Protein AF-A0A2E8KZW0-F1 (afdb_monomer_lite)

Structure (mmCIF, N/CA/C/O backbone):
data_AF-A0A2E8KZW0-F1
#
_entry.id   AF-A0A2E8KZW0-F1
#
loop_
_atom_site.group_PDB
_atom_site.id
_atom_site.type_symbol
_atom_site.label_atom_id
_atom_site.label_alt_id
_atom_site.label_comp_id
_atom_site.label_asym_id
_atom_site.label_entity_id
_atom_site.label_seq_id
_atom_site.pdbx_PDB_ins_code
_atom_site.Cartn_x
_atom_site.Cartn_y
_atom_site.Cartn_z
_atom_site.occupancy
_atom_site.B_iso_or_equiv
_atom_site.auth_seq_id
_atom_site.auth_comp_id
_atom_site.auth_asym_id
_atom_site.auth_atom_id
_atom_site.pdbx_PDB_model_num
ATOM 1 N N . MET A 1 1 ? -34.546 13.852 4.494 1.00 44.41 1 MET A N 1
ATOM 2 C CA . MET A 1 1 ? -33.667 14.741 5.282 1.00 44.41 1 MET A CA 1
ATOM 3 C C . MET A 1 1 ? -32.469 13.905 5.690 1.00 44.41 1 MET A C 1
ATOM 5 O O . MET A 1 1 ? -32.678 12.885 6.331 1.00 44.41 1 MET A O 1
ATOM 9 N N . SER A 1 2 ? -31.266 14.239 5.216 1.00 48.97 2 SER A N 1
ATOM 10 C CA . SER A 1 2 ? -30.047 13.549 5.656 1.00 48.97 2 SER A CA 1
ATOM 11 C C . SER A 1 2 ? -29.840 13.869 7.133 1.00 48.97 2 SER A C 1
ATOM 13 O O . SER A 1 2 ? -29.847 15.041 7.507 1.00 48.97 2 SER A O 1
ATOM 15 N N . ASN A 1 3 ? -29.760 12.843 7.974 1.00 50.41 3 ASN A N 1
ATOM 16 C CA . ASN A 1 3 ? -29.547 13.001 9.403 1.00 50.41 3 ASN A CA 1
ATOM 17 C C . ASN A 1 3 ? -28.084 13.433 9.603 1.00 50.41 3 ASN A C 1
ATOM 19 O O . ASN A 1 3 ? -27.176 12.617 9.497 1.00 50.41 3 ASN A O 1
ATOM 23 N N . THR A 1 4 ? -27.845 14.724 9.831 1.00 62.06 4 THR A N 1
ATOM 24 C CA . THR A 1 4 ? -26.505 15.336 9.942 1.00 62.06 4 THR A CA 1
ATOM 25 C C . THR A 1 4 ? -25.785 15.031 11.262 1.00 62.06 4 THR A C 1
ATOM 27 O O . THR A 1 4 ? -24.722 15.584 11.510 1.00 62.06 4 THR A O 1
ATOM 30 N N . ASN A 1 5 ? -26.324 14.140 12.099 1.00 64.50 5 ASN A N 1
ATOM 31 C CA . ASN A 1 5 ? -25.714 13.692 13.357 1.00 64.50 5 ASN A CA 1
ATOM 32 C C . ASN A 1 5 ? -24.808 12.465 13.160 1.00 64.50 5 ASN A C 1
ATOM 34 O O . ASN A 1 5 ? -24.787 11.573 14.008 1.00 64.50 5 ASN A O 1
ATOM 38 N N . ALA A 1 6 ? -24.094 12.376 12.034 1.00 67.06 6 ALA A N 1
ATOM 39 C CA . ALA A 1 6 ? -23.041 11.375 11.923 1.00 67.06 6 ALA A CA 1
ATOM 40 C C . ALA A 1 6 ? -21.979 11.702 12.992 1.00 67.06 6 ALA A C 1
ATOM 42 O O . ALA A 1 6 ? -21.524 12.847 13.038 1.00 67.06 6 ALA A O 1
ATOM 43 N N . PRO A 1 7 ? -21.628 10.761 13.885 1.00 68.38 7 PRO A N 1
ATOM 44 C CA . PRO A 1 7 ? -20.616 11.012 14.899 1.00 68.38 7 PRO A CA 1
ATOM 45 C C . PRO A 1 7 ? -19.300 11.388 14.216 1.00 68.38 7 PRO A C 1
ATOM 47 O O . PRO A 1 7 ? -18.853 10.704 13.295 1.00 68.38 7 PRO A O 1
ATOM 50 N N . THR A 1 8 ? -18.689 12.490 14.650 1.00 78.81 8 THR A N 1
ATOM 51 C CA . THR A 1 8 ? -17.354 12.856 14.181 1.00 78.81 8 THR A CA 1
ATOM 52 C C . THR A 1 8 ? -16.344 11.911 14.818 1.00 78.81 8 THR A C 1
ATOM 54 O O . THR A 1 8 ? -16.236 11.851 16.041 1.00 78.81 8 THR A O 1
ATOM 57 N N . VAL A 1 9 ? -15.620 11.173 13.982 1.00 83.94 9 VAL A N 1
ATOM 58 C CA . VAL A 1 9 ? -14.562 10.246 14.392 1.00 83.94 9 VAL A CA 1
ATOM 59 C C . VAL A 1 9 ? -13.230 10.978 14.277 1.00 83.94 9 VAL A C 1
ATOM 61 O O . VAL A 1 9 ? -12.891 11.464 13.199 1.00 83.94 9 VAL A O 1
ATOM 64 N N . TYR A 1 10 ? -12.496 11.087 15.386 1.00 85.06 10 TYR A N 1
ATOM 65 C CA . TYR A 1 10 ? -11.216 11.804 15.436 1.00 85.06 10 TYR A CA 1
ATOM 66 C C . TYR A 1 10 ? -10.021 10.861 15.553 1.00 85.06 10 TYR A C 1
ATOM 68 O O . TYR A 1 10 ? -8.919 11.213 15.136 1.00 85.06 10 TYR A O 1
ATOM 76 N N . THR A 1 11 ? -10.236 9.669 16.108 1.00 90.12 11 THR A N 1
ATOM 77 C CA . THR A 1 11 ? -9.207 8.647 16.289 1.00 90.12 11 THR A CA 1
ATOM 78 C C . THR A 1 11 ? -9.689 7.287 15.794 1.00 90.12 11 THR A C 1
ATOM 80 O O . THR A 1 11 ? -10.890 7.040 15.682 1.00 90.12 11 THR A O 1
ATOM 83 N N . ALA A 1 12 ? -8.754 6.372 15.532 1.00 89.44 12 ALA A N 1
ATOM 84 C CA . ALA A 1 12 ? -9.083 4.993 15.176 1.00 89.44 12 ALA A CA 1
ATOM 85 C C . ALA A 1 12 ? -9.911 4.286 16.268 1.00 89.44 12 ALA A C 1
ATOM 87 O O . ALA A 1 12 ? -10.813 3.517 15.949 1.00 89.44 12 ALA A O 1
ATOM 88 N N . ALA A 1 13 ? -9.669 4.602 17.546 1.00 89.31 13 ALA A N 1
ATOM 89 C CA . ALA A 1 13 ? -10.420 4.052 18.676 1.00 89.31 13 ALA A CA 1
ATOM 90 C C . ALA A 1 13 ? -11.891 4.508 18.713 1.00 89.31 13 ALA A C 1
ATOM 92 O O . ALA A 1 13 ? -12.742 3.788 19.235 1.00 89.31 13 ALA A O 1
ATOM 93 N N . ASP A 1 14 ? -12.202 5.675 18.140 1.00 90.81 14 ASP A N 1
ATOM 94 C CA . ASP A 1 14 ? -13.576 6.182 18.051 1.00 90.81 14 ASP A CA 1
ATOM 95 C C . ASP A 1 14 ? -14.382 5.471 16.947 1.00 90.81 14 ASP A C 1
ATOM 97 O O . ASP A 1 14 ? -15.617 5.488 16.957 1.00 90.81 14 ASP A O 1
ATOM 101 N N . ALA A 1 15 ? -13.703 4.830 15.987 1.00 91.50 15 ALA A N 1
ATOM 102 C CA . ALA A 1 15 ? -14.355 4.049 14.948 1.00 91.50 15 ALA A CA 1
ATOM 103 C C . ALA A 1 15 ? -14.872 2.733 15.542 1.00 91.50 15 ALA A C 1
ATOM 105 O O . ALA A 1 15 ? -14.113 1.812 15.839 1.00 91.50 15 ALA A O 1
ATOM 106 N N . THR A 1 16 ? -16.192 2.620 15.683 1.00 91.06 16 THR A N 1
ATOM 107 C CA . THR A 1 16 ? -16.857 1.445 16.263 1.00 91.06 16 THR A CA 1
ATOM 108 C C . THR A 1 16 ? -18.049 0.994 15.413 1.00 91.06 16 THR A C 1
ATOM 110 O O . THR A 1 16 ? -18.516 1.728 14.536 1.00 91.06 16 THR A O 1
ATOM 113 N N . GLY A 1 17 ? -18.526 -0.233 15.650 1.00 91.94 17 GLY A N 1
ATOM 114 C CA . GLY A 1 17 ? -19.687 -0.820 14.968 1.00 91.94 17 GLY A CA 1
ATOM 115 C C . GLY A 1 17 ? -19.568 -0.827 13.440 1.00 91.94 17 GLY A C 1
ATOM 116 O O . GLY A 1 17 ? -18.472 -0.927 12.891 1.00 91.94 17 GLY A O 1
ATOM 117 N N . ASP A 1 18 ? -20.700 -0.648 12.757 1.00 92.19 18 ASP A N 1
ATOM 118 C CA . ASP A 1 18 ? -20.800 -0.703 11.291 1.00 92.19 18 ASP A CA 1
ATOM 119 C C . ASP A 1 18 ? -19.836 0.253 10.568 1.00 92.19 18 ASP A C 1
ATOM 121 O O . ASP A 1 18 ? -19.382 -0.025 9.455 1.00 92.19 18 ASP A O 1
ATOM 125 N N . TYR A 1 19 ? -19.507 1.392 11.186 1.00 91.12 19 TYR A N 1
ATOM 126 C CA . TYR A 1 19 ? -18.559 2.340 10.609 1.00 91.12 19 TYR A CA 1
ATOM 127 C C . TYR A 1 19 ? -17.134 1.782 10.608 1.00 91.12 19 TYR A C 1
ATOM 129 O O . TYR A 1 19 ? -16.443 1.881 9.591 1.00 91.12 19 TYR A O 1
ATOM 137 N N . ARG A 1 20 ? -16.712 1.142 11.707 1.00 94.44 20 ARG A N 1
ATOM 138 C CA . ARG A 1 20 ? -15.418 0.450 11.777 1.00 94.44 20 ARG A CA 1
ATOM 139 C C . ARG A 1 20 ? -15.336 -0.652 10.728 1.00 94.44 20 ARG A C 1
ATOM 141 O O . ARG A 1 20 ? -14.358 -0.705 9.988 1.00 94.44 20 ARG A O 1
ATOM 148 N N . ASP A 1 21 ? -16.375 -1.473 10.623 1.00 95.38 21 ASP A N 1
ATOM 149 C CA . ASP A 1 21 ? -16.418 -2.584 9.669 1.00 95.38 21 ASP A CA 1
ATOM 150 C C . ASP A 1 21 ? -16.337 -2.086 8.220 1.00 95.38 21 ASP A C 1
ATOM 152 O O . ASP A 1 21 ? -15.650 -2.662 7.369 1.00 95.38 21 ASP A O 1
ATOM 156 N N . MET A 1 22 ? -17.004 -0.967 7.928 1.00 95.12 22 MET A N 1
ATOM 157 C CA . MET A 1 22 ? -16.900 -0.306 6.634 1.00 95.12 22 MET A CA 1
ATOM 158 C C . MET A 1 22 ? -15.482 0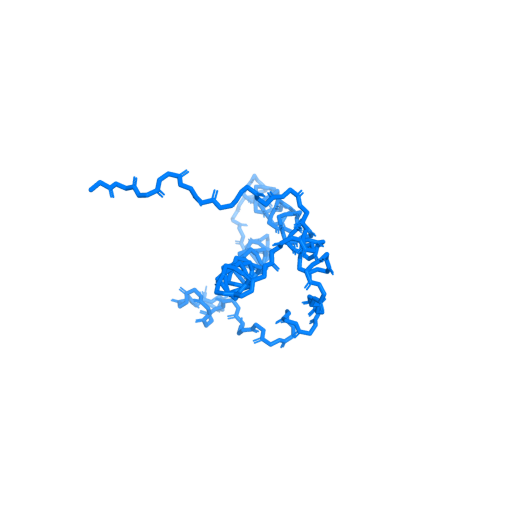.215 6.372 1.00 95.12 22 MET A C 1
ATOM 160 O O . MET A 1 22 ? -14.970 -0.019 5.275 1.00 95.12 22 MET A O 1
ATOM 164 N N . LEU A 1 23 ? -14.860 0.903 7.337 1.00 94.62 23 LEU A N 1
ATOM 165 C CA . LEU A 1 23 ? -13.495 1.417 7.201 1.00 94.62 23 LEU A CA 1
ATOM 166 C C . LEU A 1 23 ? -12.502 0.291 6.940 1.00 94.62 23 LEU A C 1
ATOM 168 O O . LEU A 1 23 ? -11.750 0.382 5.974 1.00 94.62 23 LEU A O 1
ATOM 172 N N . LEU A 1 24 ? -12.555 -0.787 7.725 1.00 96.94 24 LEU A N 1
ATOM 173 C CA . LEU A 1 24 ? -11.716 -1.966 7.521 1.00 96.94 24 LEU A CA 1
ATOM 174 C C . LEU A 1 24 ? -11.854 -2.507 6.105 1.00 96.94 24 LEU A C 1
ATOM 176 O O . LEU A 1 24 ? -10.874 -2.633 5.379 1.00 96.94 24 LEU A O 1
ATOM 180 N N . ARG A 1 25 ? -13.091 -2.754 5.664 1.00 96.75 25 ARG A N 1
ATOM 181 C CA . ARG A 1 25 ? -13.343 -3.285 4.324 1.00 96.75 25 ARG A CA 1
ATOM 182 C C . ARG A 1 25 ? -12.807 -2.368 3.223 1.00 96.75 25 ARG A C 1
ATOM 184 O O . ARG A 1 25 ? -12.299 -2.871 2.222 1.00 96.75 25 ARG A O 1
ATOM 191 N N . LEU A 1 26 ? -12.958 -1.052 3.368 1.00 96.94 26 LEU A N 1
ATOM 192 C CA . LEU A 1 26 ? -12.458 -0.082 2.393 1.00 96.94 26 LEU A CA 1
ATOM 193 C C . LEU A 1 26 ? -10.930 -0.023 2.397 1.00 96.94 26 LEU A C 1
ATOM 195 O O . LEU A 1 26 ? -10.326 -0.145 1.336 1.00 96.94 26 LEU A O 1
ATOM 199 N N . MET A 1 27 ? -10.309 0.099 3.569 1.00 97.38 27 MET A N 1
ATOM 200 C CA . MET A 1 27 ? -8.857 0.197 3.709 1.00 97.38 27 MET A CA 1
ATOM 201 C C . MET A 1 27 ? -8.151 -1.081 3.262 1.00 97.38 27 MET A C 1
ATOM 203 O O . MET A 1 27 ? -7.166 -0.990 2.541 1.00 97.38 27 MET A O 1
ATOM 207 N N . THR A 1 28 ? -8.671 -2.267 3.591 1.00 98.00 28 THR A N 1
ATOM 208 C CA . THR A 1 28 ? -8.115 -3.535 3.093 1.00 98.00 28 THR A CA 1
ATOM 209 C C . THR A 1 28 ? -8.199 -3.617 1.569 1.00 98.00 28 THR A C 1
ATOM 211 O O . THR A 1 28 ? -7.236 -4.015 0.919 1.00 98.00 28 THR A O 1
ATOM 214 N N . ARG A 1 29 ? -9.327 -3.210 0.968 1.00 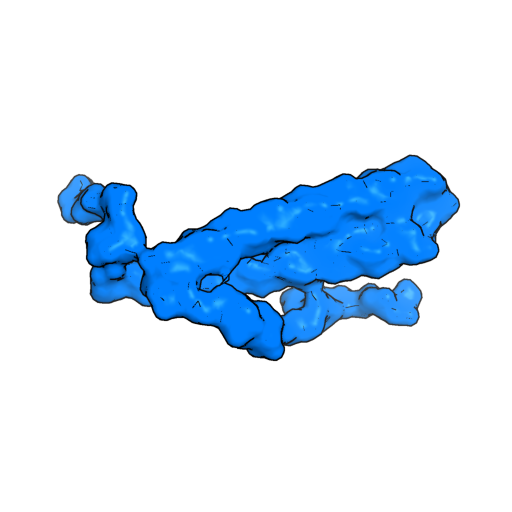97.38 29 ARG A N 1
ATOM 215 C CA . ARG A 1 29 ? -9.460 -3.180 -0.498 1.00 97.38 29 ARG A CA 1
ATOM 216 C C . ARG A 1 29 ? -8.506 -2.181 -1.138 1.00 97.38 29 ARG A C 1
ATOM 218 O O . ARG A 1 29 ? -7.934 -2.503 -2.175 1.00 97.38 29 ARG A O 1
ATOM 225 N N . GLN A 1 30 ? -8.329 -1.012 -0.526 1.00 98.00 30 GLN A N 1
ATOM 226 C CA . GLN A 1 30 ? -7.381 -0.021 -1.014 1.00 98.00 30 GLN A CA 1
ATOM 227 C C . GLN A 1 30 ? -5.951 -0.548 -0.895 1.00 98.00 30 GLN A C 1
ATOM 229 O O . GLN A 1 30 ? -5.219 -0.491 -1.870 1.00 98.00 30 GLN A O 1
ATOM 234 N N . LEU A 1 31 ? -5.581 -1.167 0.232 1.00 98.50 31 LEU A N 1
ATOM 235 C CA . LEU A 1 31 ? -4.258 -1.767 0.417 1.00 98.50 31 LEU A CA 1
ATOM 236 C C . LEU A 1 31 ? -3.980 -2.815 -0.663 1.00 98.50 31 LEU A C 1
ATOM 238 O O . LEU A 1 31 ? -2.884 -2.868 -1.215 1.00 98.50 31 LEU A O 1
ATOM 242 N N . TYR A 1 32 ? -4.984 -3.626 -1.003 1.00 98.31 32 TYR A N 1
ATOM 243 C CA . TYR A 1 32 ? -4.860 -4.608 -2.076 1.00 98.31 32 TYR A CA 1
ATOM 244 C C . TYR A 1 32 ? -4.674 -3.944 -3.439 1.00 98.31 32 TYR A C 1
ATOM 246 O O . TYR A 1 32 ? -3.849 -4.412 -4.218 1.00 98.31 32 TYR A O 1
ATOM 254 N N . AL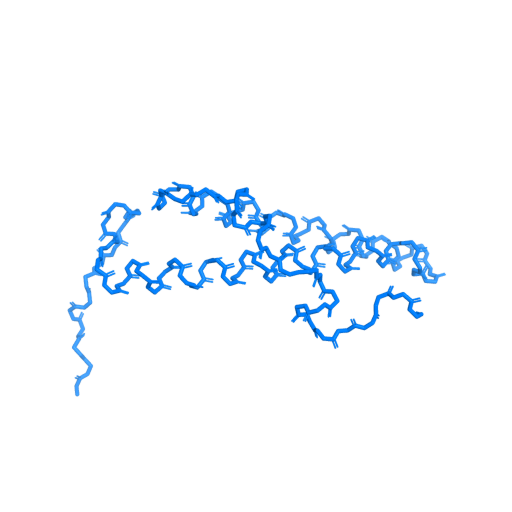A A 1 33 ? -5.405 -2.866 -3.717 1.00 98.06 33 ALA A N 1
ATOM 255 C CA . ALA A 1 33 ? -5.256 -2.116 -4.955 1.00 98.06 33 ALA A CA 1
ATOM 256 C C . ALA A 1 33 ? -3.856 -1.498 -5.073 1.00 98.06 33 ALA A C 1
ATOM 258 O O . ALA A 1 33 ? -3.175 -1.789 -6.052 1.00 98.06 33 ALA A O 1
ATOM 259 N N . GLU A 1 34 ? -3.385 -0.751 -4.069 1.00 98.31 34 GLU A N 1
ATOM 260 C CA . GLU A 1 34 ? -2.083 -0.068 -4.146 1.00 98.31 34 GLU A CA 1
ATOM 261 C C . GLU A 1 34 ? -0.926 -1.062 -4.245 1.00 98.31 34 GLU A C 1
ATOM 263 O O . GLU A 1 34 ? -0.057 -0.934 -5.107 1.00 98.31 34 GLU A O 1
ATOM 268 N N . THR A 1 35 ? -0.938 -2.125 -3.435 1.00 98.06 35 THR A N 1
ATOM 269 C CA . THR A 1 35 ? 0.128 -3.139 -3.488 1.00 98.06 35 THR A CA 1
ATOM 270 C C . THR A 1 35 ? 0.105 -3.945 -4.790 1.00 98.06 35 THR A C 1
ATOM 272 O O . THR A 1 35 ? 1.164 -4.329 -5.290 1.00 98.06 35 THR A O 1
ATOM 275 N N . ALA A 1 36 ? -1.071 -4.179 -5.388 1.00 97.75 36 ALA A N 1
ATOM 276 C CA . ALA A 1 36 ? -1.171 -4.784 -6.714 1.00 97.75 36 ALA A CA 1
ATOM 277 C C . ALA A 1 36 ? -0.668 -3.838 -7.815 1.00 97.75 36 ALA A C 1
ATOM 279 O O . ALA A 1 36 ? 0.027 -4.278 -8.727 1.00 97.75 36 ALA A O 1
ATOM 280 N N . THR A 1 37 ? -0.989 -2.546 -7.741 1.00 97.44 37 THR A N 1
ATOM 281 C CA . THR A 1 37 ? -0.527 -1.535 -8.704 1.00 97.44 37 THR A CA 1
ATOM 282 C C . THR A 1 37 ? 0.991 -1.347 -8.629 1.00 97.44 37 THR A C 1
ATOM 284 O O . THR A 1 37 ? 1.658 -1.343 -9.667 1.00 97.44 37 THR A O 1
ATOM 287 N N . ALA A 1 38 ? 1.564 -1.313 -7.420 1.00 97.69 38 ALA A N 1
ATOM 288 C CA . ALA A 1 38 ? 3.011 -1.291 -7.208 1.00 97.69 38 ALA A CA 1
ATOM 289 C C . ALA A 1 38 ? 3.708 -2.499 -7.863 1.00 97.69 38 ALA A C 1
ATOM 291 O O . ALA A 1 38 ? 4.747 -2.344 -8.507 1.00 97.69 38 ALA A O 1
ATOM 292 N N . GLU A 1 39 ? 3.120 -3.700 -7.761 1.00 96.56 39 GLU A N 1
ATOM 293 C CA . GLU A 1 39 ? 3.625 -4.910 -8.427 1.00 96.56 39 GLU A CA 1
ATOM 294 C C . GLU A 1 39 ? 3.637 -4.751 -9.959 1.00 96.56 39 GLU A C 1
ATOM 296 O O . GLU A 1 39 ? 4.644 -5.055 -10.606 1.00 96.56 39 GLU A O 1
ATOM 301 N N . VAL A 1 40 ? 2.544 -4.247 -10.544 1.00 96.75 40 VAL A N 1
ATOM 302 C CA . VAL A 1 40 ? 2.423 -4.040 -11.998 1.00 96.75 40 VAL A CA 1
ATOM 303 C C . VAL A 1 40 ? 3.476 -3.054 -12.503 1.00 96.75 40 VAL A C 1
ATOM 305 O O . VAL A 1 40 ? 4.193 -3.350 -13.467 1.00 96.75 40 VAL A O 1
ATOM 308 N N . PHE A 1 41 ? 3.619 -1.898 -11.852 1.00 97.12 41 PHE A N 1
ATOM 309 C CA . PHE A 1 41 ? 4.618 -0.914 -12.264 1.00 97.12 41 PHE A CA 1
ATOM 310 C C . PHE A 1 41 ? 6.045 -1.402 -12.016 1.00 97.12 41 PHE A C 1
ATOM 312 O O . PHE A 1 41 ? 6.902 -1.213 -12.879 1.00 97.12 41 PHE A O 1
ATOM 319 N N . GLY A 1 42 ? 6.290 -2.131 -10.923 1.00 96.69 42 GLY A N 1
ATOM 320 C CA . GLY A 1 42 ? 7.581 -2.762 -10.653 1.00 96.69 42 GLY A CA 1
ATOM 321 C C . GLY A 1 42 ? 8.015 -3.713 -11.774 1.00 96.69 42 GLY A C 1
ATOM 322 O O . GLY A 1 42 ? 9.145 -3.626 -12.260 1.00 96.69 42 GLY A O 1
ATOM 323 N N . ARG A 1 43 ? 7.105 -4.566 -12.264 1.00 95.00 43 ARG A N 1
ATOM 324 C CA . ARG A 1 43 ? 7.360 -5.425 -13.438 1.00 95.00 43 ARG A CA 1
ATOM 325 C C . ARG A 1 43 ? 7.571 -4.613 -14.718 1.00 95.00 43 ARG A C 1
ATOM 327 O O . ARG A 1 43 ? 8.460 -4.930 -15.510 1.00 95.00 43 ARG A O 1
ATOM 334 N N . SER A 1 44 ? 6.810 -3.533 -14.896 1.00 95.62 44 SER A N 1
A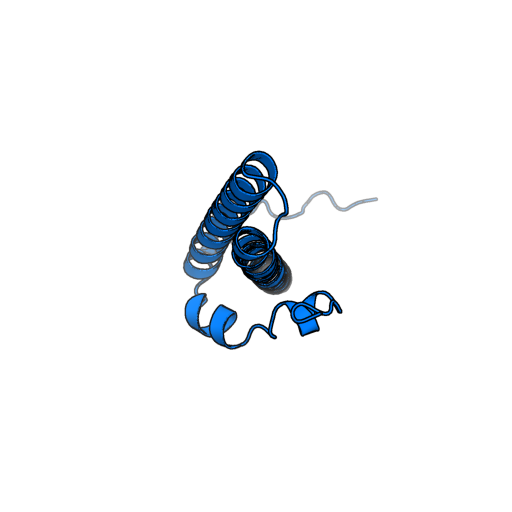TOM 335 C CA . SER A 1 44 ? 6.886 -2.668 -16.083 1.00 95.62 44 SER A CA 1
ATOM 336 C C . SER A 1 44 ? 8.273 -2.042 -16.284 1.00 95.62 44 SER A C 1
ATOM 338 O O . SER A 1 44 ? 8.691 -1.837 -17.425 1.00 95.62 44 SER A O 1
ATOM 340 N N . ILE A 1 45 ? 9.047 -1.822 -15.212 1.00 97.38 45 ILE A N 1
ATOM 341 C CA . ILE A 1 45 ? 10.440 -1.339 -15.295 1.00 97.38 45 ILE A CA 1
ATOM 342 C C . ILE A 1 45 ? 11.307 -2.277 -16.153 1.00 97.38 45 ILE A C 1
ATOM 344 O O . ILE A 1 45 ? 12.143 -1.818 -16.938 1.00 97.38 45 ILE A O 1
ATOM 348 N N . GLY A 1 46 ? 11.108 -3.594 -16.047 1.00 96.19 46 GLY A N 1
ATOM 349 C CA . GLY A 1 46 ? 11.873 -4.588 -16.804 1.00 96.19 46 GLY A CA 1
ATOM 350 C C . GLY A 1 46 ? 11.612 -4.513 -18.310 1.00 96.19 46 GLY A C 1
ATOM 351 O O . GLY A 1 46 ? 12.552 -4.565 -19.105 1.00 96.19 46 GLY A O 1
ATOM 352 N N . VAL A 1 47 ? 10.357 -4.280 -18.696 1.00 95.06 47 VAL A N 1
ATOM 353 C CA . VAL A 1 47 ? 9.879 -4.421 -20.083 1.00 95.06 47 VAL A CA 1
ATOM 354 C C . VAL A 1 47 ? 9.679 -3.101 -20.833 1.00 95.06 47 VAL A C 1
ATOM 356 O O . VAL A 1 47 ? 9.606 -3.115 -22.058 1.00 95.06 47 VAL A O 1
ATOM 359 N N . ALA A 1 48 ? 9.640 -1.952 -20.148 1.00 96.94 48 ALA A N 1
ATOM 360 C CA . ALA A 1 48 ? 9.395 -0.665 -20.804 1.00 96.94 48 ALA A CA 1
ATOM 361 C C . ALA A 1 48 ? 10.451 -0.346 -21.893 1.00 96.94 48 ALA A C 1
ATOM 363 O O . ALA A 1 48 ? 11.646 -0.586 -21.656 1.00 96.94 48 ALA A O 1
ATOM 364 N N . PRO A 1 49 ? 10.043 0.197 -23.063 1.00 97.06 49 PRO A N 1
ATOM 365 C CA . PRO A 1 49 ? 10.891 0.245 -24.256 1.00 97.06 49 PRO A CA 1
ATOM 366 C C . PRO A 1 49 ? 11.934 1.366 -24.235 1.00 97.06 49 PRO A C 1
ATOM 368 O O . PRO A 1 49 ? 12.952 1.267 -24.921 1.00 97.06 49 PRO A O 1
ATOM 371 N N . THR A 1 50 ? 11.729 2.418 -23.439 1.00 98.31 50 THR A N 1
ATOM 372 C CA . THR A 1 50 ? 12.697 3.511 -23.285 1.00 98.31 50 THR A CA 1
ATOM 373 C C . THR A 1 50 ? 13.113 3.728 -21.836 1.00 98.31 50 THR A C 1
ATOM 375 O O . THR A 1 50 ? 12.369 3.444 -20.900 1.00 98.31 50 THR A O 1
ATOM 378 N N . TRP A 1 51 ? 14.298 4.314 -21.633 1.00 98.12 51 TRP A N 1
ATOM 379 C CA . TRP A 1 51 ? 14.751 4.720 -20.298 1.00 98.12 51 TRP A CA 1
ATOM 380 C C . TRP A 1 51 ? 13.762 5.666 -19.604 1.00 98.12 51 TRP A C 1
ATOM 382 O O . TRP A 1 51 ? 13.522 5.533 -18.408 1.00 98.12 51 TRP A O 1
ATOM 392 N N . ARG A 1 52 ? 13.148 6.588 -20.357 1.00 98.44 52 ARG A N 1
ATOM 393 C CA . ARG A 1 52 ? 12.148 7.519 -19.819 1.00 98.44 52 ARG A CA 1
ATOM 394 C C . ARG A 1 52 ? 10.958 6.773 -19.222 1.00 98.44 52 ARG A C 1
ATOM 396 O O . ARG A 1 52 ? 10.520 7.108 -18.132 1.00 98.44 52 ARG A O 1
ATOM 403 N N . GLU A 1 53 ? 10.449 5.764 -19.918 1.00 98.38 53 GLU A N 1
ATOM 404 C CA . GLU A 1 53 ? 9.317 4.969 -19.430 1.00 98.38 53 GLU A CA 1
ATOM 405 C C . GLU A 1 53 ? 9.718 4.044 -18.282 1.00 98.38 53 GLU A C 1
ATOM 407 O O . GLU A 1 53 ? 8.944 3.891 -17.346 1.00 98.38 53 GLU A O 1
ATOM 412 N N . LYS A 1 54 ? 10.940 3.490 -18.296 1.00 98.56 54 LYS A N 1
ATOM 413 C CA . LYS A 1 54 ? 11.482 2.748 -17.145 1.00 98.56 54 LYS A CA 1
ATOM 414 C C . LYS A 1 54 ? 11.541 3.623 -15.893 1.00 98.56 54 LYS A C 1
ATOM 416 O O . LYS A 1 54 ? 11.172 3.169 -14.816 1.00 98.56 54 LYS A O 1
ATOM 421 N N . HIS A 1 55 ? 11.987 4.869 -16.043 1.00 98.50 55 HIS A N 1
ATOM 422 C CA . HIS A 1 55 ? 12.040 5.832 -14.950 1.00 98.50 55 HIS A CA 1
ATOM 423 C C . HIS A 1 55 ? 10.640 6.167 -14.421 1.00 98.50 55 HIS A C 1
ATOM 425 O O . HIS A 1 55 ? 10.420 6.037 -13.224 1.00 98.50 55 HIS A O 1
ATOM 431 N N . LEU A 1 56 ? 9.684 6.477 -15.305 1.00 98.38 56 LEU A N 1
ATOM 432 C CA . LEU A 1 56 ? 8.292 6.739 -14.917 1.00 98.38 56 LEU A CA 1
ATOM 433 C C . LEU A 1 56 ? 7.649 5.537 -14.207 1.00 98.38 56 LEU A C 1
ATOM 435 O O . LEU A 1 56 ? 6.989 5.702 -13.189 1.00 98.38 56 LEU A O 1
ATOM 439 N N . ALA A 1 57 ? 7.864 4.316 -14.707 1.00 98.25 57 ALA A N 1
ATOM 440 C CA . ALA A 1 57 ? 7.367 3.107 -14.053 1.00 98.25 57 ALA A CA 1
ATOM 441 C C . ALA A 1 57 ? 7.960 2.930 -12.644 1.00 98.25 57 ALA A C 1
ATOM 443 O O . ALA A 1 57 ? 7.256 2.512 -11.730 1.00 98.25 57 ALA A O 1
ATOM 444 N N . ALA A 1 58 ? 9.235 3.279 -12.448 1.00 98.50 58 ALA A N 1
ATOM 445 C CA . ALA A 1 58 ? 9.861 3.249 -11.129 1.00 98.50 58 ALA A CA 1
ATOM 446 C C . ALA A 1 58 ? 9.286 4.311 -10.179 1.00 98.50 58 ALA A C 1
ATOM 448 O O . ALA A 1 58 ? 9.107 4.023 -8.997 1.00 98.50 58 ALA A O 1
ATOM 449 N N . GLU A 1 59 ? 8.971 5.508 -10.682 1.00 98.62 59 GLU A N 1
ATOM 450 C CA . GLU A 1 59 ? 8.313 6.560 -9.897 1.00 98.62 59 GLU A CA 1
ATOM 451 C C . GLU A 1 59 ? 6.915 6.128 -9.444 1.00 98.62 59 GLU A C 1
ATOM 453 O O . GLU A 1 59 ? 6.623 6.200 -8.253 1.00 98.62 59 GLU A O 1
ATOM 458 N N . PHE A 1 60 ? 6.094 5.580 -10.348 1.00 98.12 60 PHE A N 1
ATOM 459 C CA . PHE A 1 60 ? 4.769 5.072 -9.981 1.00 98.12 60 PHE A CA 1
ATOM 460 C C . PHE A 1 60 ? 4.847 3.907 -8.992 1.00 98.12 60 PHE A C 1
ATOM 462 O O . PHE A 1 60 ? 4.117 3.886 -8.008 1.00 98.12 60 PHE A O 1
ATOM 469 N N . ALA A 1 61 ? 5.766 2.956 -9.190 1.00 98.38 61 ALA A N 1
ATOM 470 C CA . ALA A 1 61 ? 5.943 1.861 -8.237 1.00 98.38 61 ALA A CA 1
ATOM 471 C C . ALA A 1 61 ? 6.309 2.370 -6.828 1.00 98.38 61 ALA A C 1
ATOM 473 O O . ALA A 1 61 ? 5.843 1.813 -5.833 1.00 98.38 61 ALA A O 1
ATOM 474 N N . LEU A 1 62 ? 7.126 3.426 -6.736 1.00 98.44 62 LEU A N 1
ATOM 475 C CA . LEU A 1 62 ? 7.473 4.064 -5.466 1.00 98.44 62 LEU A CA 1
ATOM 476 C C . LEU A 1 62 ? 6.271 4.775 -4.833 1.00 98.44 62 LEU A C 1
ATOM 478 O O . LEU A 1 62 ? 6.048 4.617 -3.634 1.00 98.44 62 LEU A O 1
ATOM 482 N N . GLU A 1 63 ? 5.515 5.543 -5.614 1.00 98.50 63 GLU A N 1
ATOM 483 C CA . GLU A 1 63 ? 4.322 6.256 -5.146 1.00 98.50 63 GLU A CA 1
ATOM 484 C C . GLU A 1 63 ? 3.294 5.279 -4.551 1.00 98.50 63 G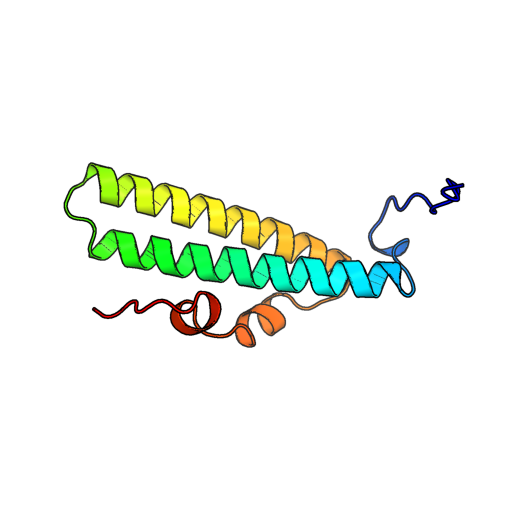LU A C 1
ATOM 486 O O . GLU A 1 63 ? 2.863 5.443 -3.409 1.00 98.50 63 GLU A O 1
ATOM 491 N N . GLU A 1 64 ? 3.011 4.171 -5.239 1.00 98.38 64 GLU A N 1
ATOM 492 C CA . GLU A 1 64 ? 2.050 3.182 -4.738 1.00 98.38 64 GLU A CA 1
ATOM 493 C C . GLU A 1 64 ? 2.566 2.391 -3.530 1.00 98.38 64 GLU A C 1
ATOM 495 O O . GLU A 1 64 ? 1.792 2.007 -2.645 1.00 98.38 64 GLU A O 1
ATOM 500 N N . ALA A 1 65 ? 3.882 2.188 -3.417 1.00 98.12 65 ALA A N 1
ATOM 501 C CA . ALA A 1 65 ? 4.476 1.641 -2.198 1.00 98.12 65 ALA A CA 1
ATOM 502 C C . ALA A 1 65 ? 4.311 2.602 -1.003 1.00 98.12 65 ALA A C 1
ATOM 504 O O . ALA A 1 65 ? 4.056 2.160 0.120 1.00 98.12 65 ALA A O 1
ATOM 505 N N . GLN A 1 66 ? 4.399 3.916 -1.231 1.00 98.56 66 GLN A N 1
ATOM 506 C CA . GLN A 1 66 ? 4.153 4.926 -0.197 1.00 98.56 66 GLN A CA 1
ATOM 507 C C . GLN A 1 66 ? 2.676 4.964 0.212 1.00 98.56 66 GLN A C 1
ATOM 509 O O . GLN A 1 66 ? 2.384 4.979 1.411 1.00 98.56 66 GLN A O 1
ATOM 514 N N . HIS A 1 67 ? 1.745 4.906 -0.746 1.00 98.50 67 HIS A N 1
ATOM 515 C CA . HIS A 1 67 ? 0.311 4.783 -0.461 1.00 98.50 67 HIS A CA 1
ATOM 516 C C . HIS A 1 67 ? 0.001 3.520 0.352 1.00 98.50 67 HIS A C 1
ATOM 518 O O . HIS A 1 67 ? -0.706 3.580 1.362 1.00 98.50 67 HIS A O 1
ATOM 524 N N . SER A 1 68 ? 0.611 2.393 -0.021 1.00 98.31 68 SER A N 1
ATOM 525 C CA . SER A 1 68 ? 0.500 1.130 0.714 1.00 98.31 68 SER A CA 1
ATOM 526 C C . SER A 1 68 ? 0.974 1.274 2.162 1.00 98.31 68 SER A C 1
ATOM 528 O O . SER A 1 68 ? 0.273 0.851 3.078 1.00 98.31 68 SER A O 1
ATOM 530 N N . GLN A 1 69 ? 2.112 1.937 2.403 1.00 98.50 69 GLN A N 1
ATOM 531 C CA . GLN A 1 69 ? 2.619 2.158 3.760 1.00 98.50 69 GLN A CA 1
ATOM 532 C C . GLN A 1 69 ? 1.674 3.020 4.611 1.00 98.50 69 GLN A C 1
ATOM 534 O O . GLN A 1 69 ? 1.491 2.742 5.799 1.00 98.50 69 GLN A O 1
ATOM 539 N N . ILE A 1 70 ? 1.056 4.050 4.024 1.00 98.19 70 ILE A N 1
ATOM 540 C CA . ILE A 1 70 ? 0.051 4.871 4.718 1.00 98.19 70 ILE A CA 1
ATOM 541 C C . ILE A 1 70 ? -1.126 3.993 5.158 1.00 98.19 70 ILE A C 1
ATOM 543 O O . ILE A 1 70 ? -1.565 4.077 6.304 1.00 98.19 70 ILE A O 1
ATOM 547 N N . LEU A 1 71 ? -1.600 3.109 4.279 1.00 98.19 71 LEU A N 1
ATOM 548 C CA . LEU A 1 71 ? -2.691 2.182 4.582 1.00 98.19 71 LEU A CA 1
ATOM 549 C C . LEU A 1 71 ? -2.299 1.153 5.646 1.00 98.19 71 LEU A C 1
ATOM 551 O O . LEU A 1 71 ? -3.106 0.886 6.534 1.00 98.19 71 LEU A O 1
ATOM 555 N N . CYS A 1 72 ? -1.069 0.631 5.618 1.00 98.44 72 CYS A N 1
ATOM 556 C CA . CYS A 1 72 ? -0.557 -0.242 6.677 1.00 98.44 72 CYS A CA 1
ATOM 557 C C . CYS A 1 72 ? -0.604 0.448 8.044 1.00 98.44 72 CYS A C 1
ATOM 559 O O . CYS A 1 72 ? -1.064 -0.153 9.015 1.00 98.44 72 CYS A O 1
ATOM 561 N N . ASN A 1 73 ? -0.191 1.716 8.122 1.00 97.94 73 ASN A N 1
ATOM 562 C CA . ASN A 1 73 ? -0.227 2.472 9.374 1.00 97.94 73 ASN A CA 1
ATOM 563 C C . ASN A 1 73 ? -1.672 2.651 9.870 1.00 97.94 73 ASN A C 1
ATOM 565 O O . ASN A 1 73 ? -1.960 2.356 11.024 1.00 97.94 73 ASN A O 1
ATOM 569 N N . LEU A 1 74 ? -2.597 3.041 8.985 1.00 96.06 74 LEU A N 1
ATOM 570 C CA . LEU A 1 74 ? -4.014 3.217 9.333 1.00 96.06 74 LE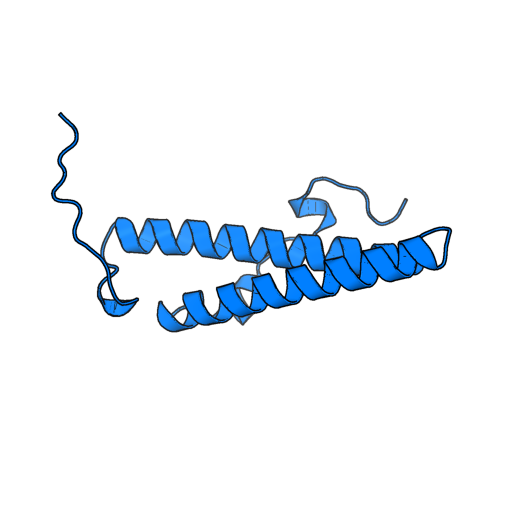U A CA 1
ATOM 571 C C . LEU A 1 74 ? -4.680 1.911 9.792 1.00 96.06 74 LEU A C 1
ATOM 573 O O . LEU A 1 74 ? -5.460 1.907 10.742 1.00 96.06 74 LEU A O 1
ATOM 577 N N . LEU A 1 75 ? -4.377 0.794 9.128 1.00 97.62 75 LEU A N 1
ATOM 578 C CA . LEU A 1 75 ? -4.877 -0.528 9.508 1.00 97.62 75 LEU A CA 1
ATOM 579 C C . LEU A 1 75 ? -4.290 -0.990 10.846 1.00 97.62 75 LEU A C 1
ATOM 581 O O . LEU A 1 75 ? -5.022 -1.537 11.668 1.00 97.62 75 LEU A O 1
ATOM 585 N N . THR A 1 76 ? -3.011 -0.703 11.095 1.00 98.19 76 THR A N 1
ATOM 586 C CA . THR A 1 76 ? -2.365 -0.959 12.392 1.00 98.19 76 THR A CA 1
ATOM 587 C C . THR A 1 76 ? -3.030 -0.150 13.505 1.00 98.19 76 THR A C 1
ATOM 589 O O . THR A 1 76 ? -3.347 -0.706 14.555 1.00 98.19 76 THR A O 1
ATOM 592 N N . ASP A 1 77 ? -3.322 1.135 13.270 1.00 96.50 77 ASP A N 1
ATOM 593 C CA . ASP A 1 77 ? -4.032 1.991 14.232 1.00 96.50 77 ASP A CA 1
ATOM 594 C C . ASP A 1 77 ? -5.449 1.469 14.538 1.00 96.50 77 ASP A C 1
ATOM 596 O O . ASP A 1 77 ? -5.958 1.635 15.647 1.00 96.50 77 ASP A O 1
ATOM 600 N N . LEU A 1 78 ? -6.083 0.801 13.568 1.00 95.50 78 LEU A N 1
ATOM 601 C CA . LEU A 1 78 ? -7.370 0.115 13.717 1.00 95.50 78 LEU A CA 1
ATOM 602 C C . LEU A 1 78 ? -7.258 -1.284 14.355 1.00 95.50 78 LEU A C 1
ATOM 604 O O . LEU A 1 78 ? -8.287 -1.935 14.550 1.00 95.50 78 LEU A O 1
ATOM 608 N N . GLY A 1 79 ? -6.050 -1.737 14.700 1.00 96.31 79 GLY A N 1
ATOM 609 C CA . GLY A 1 79 ? -5.784 -3.012 15.368 1.00 96.31 79 GLY A CA 1
ATOM 610 C C . GLY A 1 79 ? -5.672 -4.227 14.443 1.00 96.31 79 GLY A C 1
ATOM 611 O O . GLY A 1 79 ? -5.746 -5.354 14.930 1.00 96.31 79 GLY A O 1
ATOM 612 N N . GLU A 1 80 ? -5.516 -4.021 13.135 1.00 98.00 80 GLU A N 1
ATOM 613 C CA . GLU A 1 80 ? -5.295 -5.100 12.167 1.00 98.00 80 GLU A CA 1
ATOM 614 C C . GLU A 1 80 ? -3.805 -5.411 11.977 1.00 98.00 80 GLU A C 1
ATOM 616 O O . GLU A 1 80 ? -2.937 -4.620 12.342 1.00 98.00 80 GLU A O 1
ATOM 621 N N . ASP A 1 81 ? -3.519 -6.555 11.350 1.00 98.12 81 ASP A N 1
ATOM 622 C CA . ASP A 1 81 ? -2.183 -6.951 10.892 1.00 98.12 81 ASP A CA 1
ATOM 623 C C . ASP A 1 81 ? -2.079 -6.777 9.361 1.00 98.12 81 ASP A C 1
ATOM 625 O O . ASP A 1 81 ? -2.571 -7.632 8.610 1.00 98.12 81 ASP A O 1
ATOM 629 N N . PRO A 1 82 ? -1.464 -5.684 8.866 1.00 98.06 82 PRO A N 1
ATOM 630 C CA . PRO A 1 82 ? -1.366 -5.420 7.434 1.00 98.06 82 PRO A CA 1
ATOM 631 C C . PRO A 1 82 ? -0.542 -6.460 6.676 1.00 98.06 82 PRO A C 1
ATOM 633 O O . PRO A 1 82 ? -0.866 -6.755 5.529 1.00 98.06 82 PRO A O 1
ATOM 636 N N . GLU A 1 83 ? 0.486 -7.042 7.295 1.00 97.69 83 GLU A N 1
ATOM 637 C CA . GLU A 1 83 ? 1.337 -8.042 6.640 1.00 97.69 83 GLU A CA 1
ATOM 638 C C . GLU A 1 83 ? 0.542 -9.320 6.368 1.00 97.69 83 GLU A C 1
ATOM 640 O O . GLU A 1 83 ? 0.586 -9.874 5.266 1.00 97.69 83 GLU A O 1
ATOM 645 N N . ASN A 1 84 ? -0.278 -9.745 7.333 1.00 97.94 84 ASN A N 1
ATOM 646 C CA . ASN A 1 84 ? -1.202 -10.853 7.119 1.00 97.94 84 ASN A CA 1
ATOM 647 C C . ASN A 1 84 ? -2.257 -10.521 6.048 1.00 97.94 84 ASN A C 1
ATOM 649 O O . ASN A 1 84 ? -2.595 -11.382 5.235 1.00 97.94 84 ASN A O 1
ATOM 653 N N . LEU A 1 85 ? -2.765 -9.285 5.985 1.00 97.50 85 LEU A N 1
ATOM 654 C CA . LEU A 1 85 ? -3.668 -8.873 4.902 1.00 97.50 85 LEU A CA 1
ATOM 655 C C . LEU A 1 85 ? -2.971 -8.964 3.534 1.00 97.50 85 LEU A C 1
ATOM 657 O O . LEU A 1 85 ? -3.508 -9.583 2.618 1.00 97.50 85 LEU A O 1
ATOM 661 N N . ILE A 1 86 ? -1.759 -8.423 3.393 1.00 96.81 86 ILE A N 1
ATOM 662 C CA . ILE A 1 86 ? -0.982 -8.467 2.143 1.00 96.81 86 ILE A CA 1
ATOM 663 C C . ILE A 1 86 ? -0.710 -9.911 1.715 1.00 96.81 86 ILE A C 1
ATOM 665 O O . ILE A 1 86 ? -0.874 -10.233 0.539 1.00 96.81 86 ILE A O 1
ATOM 669 N N . ALA A 1 87 ? -0.367 -10.798 2.652 1.00 96.25 87 ALA A N 1
ATOM 670 C CA . ALA A 1 87 ? -0.146 -12.216 2.367 1.00 96.25 87 ALA A CA 1
ATOM 671 C C . ALA A 1 87 ? -1.394 -12.925 1.802 1.00 96.25 87 ALA A C 1
ATOM 673 O O . ALA A 1 87 ? -1.270 -13.907 1.070 1.00 96.25 87 ALA A O 1
ATOM 674 N N . ASN A 1 88 ? -2.591 -12.417 2.110 1.00 95.88 88 ASN A N 1
ATOM 675 C CA . ASN A 1 88 ? -3.867 -12.924 1.602 1.00 95.88 88 ASN A CA 1
ATOM 676 C C . ASN A 1 88 ? -4.367 -12.183 0.347 1.00 95.88 88 ASN A C 1
ATOM 678 O O . ASN A 1 88 ? -5.429 -12.523 -0.187 1.00 95.88 88 ASN A O 1
ATOM 682 N N . ARG A 1 89 ? -3.638 -11.172 -0.143 1.00 96.19 89 ARG A N 1
ATOM 683 C CA . ARG A 1 89 ? -3.974 -10.481 -1.390 1.00 96.19 89 ARG A CA 1
ATOM 684 C C . ARG A 1 89 ? -3.756 -11.425 -2.582 1.00 96.19 89 ARG A C 1
ATOM 686 O O . ARG A 1 89 ? -2.687 -12.024 -2.699 1.00 96.19 89 ARG A O 1
ATOM 693 N N . PRO A 1 90 ? -4.710 -11.533 -3.524 1.00 94.88 90 PRO A N 1
ATOM 694 C CA . PRO A 1 90 ? -4.474 -12.270 -4.762 1.00 94.88 90 PRO A CA 1
ATOM 695 C C . PRO A 1 90 ? -3.358 -11.611 -5.599 1.00 94.88 90 PRO A C 1
ATOM 697 O O . PRO A 1 90 ? -3.218 -10.385 -5.559 1.00 94.88 90 PRO A O 1
ATOM 700 N N . PRO A 1 91 ? -2.599 -12.374 -6.411 1.00 94.00 91 PRO A N 1
ATOM 701 C CA . PRO A 1 91 ? -1.585 -11.815 -7.312 1.00 94.00 91 PRO A CA 1
ATOM 702 C C . PRO A 1 91 ? -2.139 -10.681 -8.185 1.00 94.00 91 PRO A C 1
ATOM 704 O O . PRO A 1 91 ? -3.306 -10.733 -8.583 1.00 94.00 91 PRO A O 1
ATOM 707 N N . ALA A 1 92 ? -1.318 -9.678 -8.526 1.00 94.19 92 ALA A N 1
ATOM 708 C CA . ALA A 1 92 ? -1.806 -8.480 -9.224 1.00 94.19 92 ALA A CA 1
ATOM 709 C C . ALA A 1 92 ? -2.507 -8.789 -10.557 1.00 94.19 92 ALA A C 1
ATOM 711 O O . ALA A 1 92 ? -3.542 -8.195 -10.853 1.00 94.19 92 ALA A O 1
ATOM 712 N N . ALA A 1 93 ? -2.004 -9.776 -11.306 1.00 92.25 93 ALA A N 1
ATOM 713 C CA . ALA A 1 93 ? -2.630 -10.271 -12.533 1.00 92.25 93 ALA A CA 1
ATOM 714 C C . ALA A 1 93 ? -4.092 -10.699 -12.307 1.00 92.25 93 ALA A C 1
ATOM 716 O O . ALA A 1 93 ? -4.997 -10.270 -13.020 1.00 92.25 93 ALA A O 1
ATOM 717 N N . SER A 1 94 ? -4.345 -11.488 -11.256 1.00 93.88 94 SER A N 1
ATOM 718 C CA . SER A 1 94 ? -5.697 -11.929 -10.903 1.00 93.88 94 SER A CA 1
ATOM 719 C C . SER A 1 94 ? -6.551 -10.794 -10.345 1.00 93.88 94 SER A C 1
ATOM 721 O O . SER A 1 94 ? -7.751 -10.772 -10.599 1.00 93.88 94 SER A O 1
ATOM 723 N N . PHE A 1 95 ? -5.962 -9.884 -9.566 1.00 93.25 95 PHE A N 1
ATOM 724 C CA . PHE A 1 95 ? -6.687 -8.772 -8.954 1.00 93.25 95 PHE A CA 1
ATOM 725 C C . PHE A 1 95 ? -7.204 -7.785 -10.009 1.00 93.25 95 PHE A C 1
ATOM 727 O O . PHE A 1 95 ? -8.381 -7.430 -10.000 1.00 93.25 95 PHE A O 1
ATOM 734 N N . TRP A 1 96 ? -6.344 -7.397 -10.953 1.00 92.50 96 TRP A N 1
ATOM 735 C CA . TRP A 1 96 ? -6.680 -6.458 -12.024 1.00 92.50 96 TRP A CA 1
ATOM 736 C C . TRP A 1 96 ? -7.257 -7.120 -13.277 1.00 92.50 96 TRP A C 1
ATOM 738 O O . TRP A 1 96 ? -7.710 -6.420 -14.177 1.00 92.50 96 TRP A O 1
ATOM 748 N N . SER A 1 97 ? -7.287 -8.456 -13.330 1.00 91.50 97 SER A N 1
ATOM 749 C CA . SER A 1 97 ? -7.684 -9.223 -14.520 1.00 91.50 97 SER A CA 1
ATOM 750 C C . SER A 1 97 ? -6.837 -8.872 -15.753 1.00 91.50 97 SER A C 1
ATOM 752 O O . SER A 1 97 ? -7.364 -8.640 -16.840 1.00 91.50 97 SER A O 1
ATOM 754 N N . VAL A 1 98 ? -5.515 -8.825 -15.568 1.00 87.06 98 VAL A N 1
ATOM 755 C CA . VAL A 1 98 ? -4.523 -8.523 -16.612 1.00 87.06 98 VAL A CA 1
ATOM 756 C C . VAL A 1 98 ? -3.530 -9.673 -16.759 1.00 87.06 98 VAL A C 1
ATOM 758 O O . VAL A 1 98 ? -3.258 -10.387 -15.795 1.00 87.06 98 VAL A O 1
ATOM 761 N N . ASP A 1 99 ? -2.970 -9.836 -17.956 1.00 86.38 99 ASP A N 1
ATOM 762 C CA . ASP A 1 99 ? -1.853 -10.750 -18.195 1.00 86.38 99 ASP A CA 1
ATOM 763 C C . ASP A 1 99 ? -0.532 -9.983 -18.054 1.00 86.38 99 ASP A C 1
ATOM 765 O O . ASP A 1 99 ? -0.328 -8.979 -18.735 1.00 86.38 99 ASP A O 1
ATOM 769 N N . LEU A 1 100 ? 0.326 -10.421 -17.131 1.00 83.25 100 LEU A N 1
ATOM 770 C CA . LEU A 1 100 ? 1.613 -9.780 -16.838 1.00 83.25 100 LEU A CA 1
ATOM 771 C C . LEU A 1 100 ? 2.808 -10.520 -17.453 1.00 83.25 100 LEU A C 1
ATOM 773 O O . LEU A 1 100 ? 3.931 -10.041 -17.299 1.00 83.25 100 LEU A O 1
ATOM 777 N N . ASP A 1 101 ? 2.577 -11.660 -18.111 1.00 80.31 101 ASP A N 1
ATOM 778 C CA . ASP A 1 101 ? 3.628 -12.532 -18.648 1.00 80.31 101 ASP A CA 1
ATOM 779 C C . ASP A 1 101 ? 3.630 -12.595 -20.196 1.00 80.31 101 ASP A C 1
ATOM 781 O O . ASP A 1 101 ? 4.444 -13.322 -20.771 1.00 80.31 101 ASP A O 1
ATOM 785 N N . ASN A 1 102 ? 2.756 -11.829 -20.868 1.00 57.06 102 ASN A N 1
ATOM 786 C CA . ASN A 1 102 ? 2.693 -11.690 -22.336 1.00 57.06 102 ASN A CA 1
ATOM 787 C C . ASN A 1 102 ? 3.579 -10.570 -22.892 1.00 57.06 102 ASN A C 1
ATOM 789 O O . ASN A 1 102 ? 3.488 -9.427 -22.389 1.00 57.06 102 ASN A O 1
#

Foldseek 3Di:
DPPPVPPDDDFLVSQDDPRLVVVLVVLLVLLLVLQLLLVLLVLCLVVPPDPVSNVVSVVSNVVSVVVNVVSCVSCVSNVDHSVVSNVPRDHSCVVVVHDSPD

Sequence (102 aa):
MSNTNAPTVYTAADATGDYRDMLLRLMTRQLYAETATAEVFGRSIGVAPTWREKHLAAEFALEEAQHSQILCNLLTDLGEDPENLIANRPPAASFWSVDLDN

pLDDT: mean 92.45, std 11.12, range [44.41, 98.62]

Radius of gyration: 17.19 Å; chains: 1; bounding box: 48×28×43 Å

Secondary structure (DSSP, 8-state):
-----PPPP-SGGG--HHHHHHHHHHHHHHHHHHHHHHHHHHHHHHH-SSHHHHHHHHHHHHHHHHHHHHHHHHHHHTT--HHHHHHTSPPHHHHHT--S--